Protein AF-A0A6V8P9B7-F1 (afdb_monomer_lite)

Secondary structure (DSSP, 8-state):
-HHHHHGGG-HHHHHHHHHHHHHHHHHHHHTSS-EEEETTTEEE-GGGHHHHHHHHHHTHHHHHHHHHHHHHHHHHTT--STHHHHHHHHHHHHHHHHHHHTTT-TTT---S-S---SHHHHHHHHHHHHH-

Structure (mmCIF, N/CA/C/O backbone):
data_AF-A0A6V8P9B7-F1
#
_entry.id   AF-A0A6V8P9B7-F1
#
loop_
_atom_site.group_PDB
_atom_site.id
_atom_site.type_symbol
_atom_site.label_atom_id
_atom_site.label_alt_id
_atom_site.label_comp_id
_atom_site.label_asym_id
_atom_site.label_entity_id
_atom_site.label_seq_id
_atom_site.pdbx_PDB_ins_code
_atom_site.Cartn_x
_atom_site.Cartn_y
_atom_site.Cartn_z
_atom_site.occupancy
_atom_site.B_iso_or_equiv
_atom_site.auth_seq_id
_atom_site.auth_comp_id
_atom_site.auth_asym_id
_atom_site.auth_atom_id
_atom_site.pdbx_PDB_model_num
ATOM 1 N N . MET A 1 1 ? -9.714 9.225 6.552 1.00 68.94 1 MET A N 1
ATOM 2 C CA . MET A 1 1 ? -8.863 10.277 5.923 1.00 68.94 1 MET A CA 1
ATOM 3 C C . MET A 1 1 ? -7.900 10.910 6.917 1.00 68.94 1 MET A C 1
ATOM 5 O O . MET A 1 1 ? -6.719 10.939 6.617 1.00 68.94 1 MET A O 1
ATOM 9 N N . LYS A 1 2 ? -8.341 11.379 8.100 1.00 80.88 2 LYS A N 1
ATOM 10 C CA . LYS A 1 2 ? -7.408 11.883 9.135 1.00 80.88 2 LYS A CA 1
ATOM 11 C C . LYS A 1 2 ? -6.327 10.852 9.511 1.00 80.88 2 LYS A C 1
ATOM 13 O O . LYS A 1 2 ? -5.179 11.235 9.708 1.00 80.88 2 LYS A O 1
ATOM 18 N N . GLU A 1 3 ? -6.677 9.563 9.498 1.00 84.31 3 GLU A N 1
ATOM 19 C CA . GLU A 1 3 ? -5.760 8.439 9.755 1.00 84.31 3 GLU A CA 1
ATOM 20 C C . GLU A 1 3 ? -4.538 8.379 8.818 1.00 84.31 3 GLU A C 1
ATOM 22 O O . GLU A 1 3 ? -3.456 8.009 9.265 1.00 84.31 3 GLU A O 1
ATOM 27 N N . LEU A 1 4 ? -4.680 8.812 7.554 1.00 86.69 4 LEU A N 1
ATOM 28 C CA . LEU A 1 4 ? -3.612 8.796 6.546 1.00 86.69 4 LEU A CA 1
ATOM 29 C C . LEU A 1 4 ? -2.459 9.725 6.917 1.00 86.69 4 LEU A C 1
ATOM 31 O O . LEU A 1 4 ? -1.318 9.478 6.539 1.00 86.69 4 LEU A O 1
ATOM 35 N N . PHE A 1 5 ? -2.773 10.793 7.649 1.00 89.75 5 PHE A N 1
ATOM 36 C CA . PHE A 1 5 ? -1.813 11.808 8.062 1.00 89.75 5 PHE A CA 1
ATOM 37 C C . PHE A 1 5 ? -1.416 11.638 9.529 1.00 89.75 5 PHE A C 1
ATOM 39 O O . PHE A 1 5 ? -0.261 11.858 9.883 1.00 89.75 5 PHE A O 1
ATOM 46 N N . SER A 1 6 ? -2.335 11.204 10.399 1.00 88.19 6 SER A N 1
ATOM 47 C CA . SER A 1 6 ? -2.028 11.004 11.817 1.00 88.19 6 SER A CA 1
ATOM 48 C C . SER A 1 6 ? -1.118 9.804 12.070 1.00 88.19 6 SER A C 1
ATOM 50 O O . SER A 1 6 ? -0.381 9.822 13.054 1.00 88.19 6 SER A O 1
ATOM 52 N N . MET A 1 7 ? -1.128 8.784 11.199 1.00 90.94 7 MET A N 1
ATOM 53 C CA . MET A 1 7 ? -0.273 7.601 11.355 1.00 90.94 7 MET A CA 1
ATOM 54 C C . MET A 1 7 ? 1.225 7.935 11.375 1.00 90.94 7 MET A C 1
ATOM 56 O O . MET A 1 7 ? 1.978 7.281 12.087 1.00 90.94 7 MET A O 1
ATOM 60 N N . TRP A 1 8 ? 1.653 8.995 10.680 1.00 93.19 8 TRP A N 1
ATOM 61 C CA . TRP A 1 8 ? 3.053 9.432 10.623 1.00 93.19 8 TRP A CA 1
ATOM 62 C C . TRP A 1 8 ? 3.589 9.948 11.960 1.00 93.19 8 TRP A C 1
ATOM 64 O O . TRP A 1 8 ? 4.790 10.127 12.114 1.00 93.19 8 TRP A O 1
ATOM 74 N N . LYS A 1 9 ? 2.716 10.168 12.949 1.00 93.25 9 LYS A N 1
ATOM 75 C CA . LYS A 1 9 ? 3.115 10.498 14.323 1.00 93.25 9 LYS A CA 1
ATOM 76 C C . LYS A 1 9 ? 3.441 9.256 15.159 1.00 93.25 9 LYS A C 1
ATOM 78 O O . LYS A 1 9 ? 3.916 9.390 16.281 1.00 93.25 9 LYS A O 1
ATOM 83 N N . ASN A 1 10 ? 3.155 8.056 14.651 1.00 93.44 10 ASN A N 1
ATOM 84 C CA . ASN A 1 10 ? 3.354 6.795 15.352 1.00 93.44 10 ASN A CA 1
ATOM 85 C C . ASN A 1 10 ? 4.521 6.017 14.735 1.00 93.44 10 ASN A C 1
ATOM 87 O O . ASN A 1 10 ? 4.423 5.516 13.616 1.00 93.44 10 ASN A O 1
ATOM 91 N N . THR A 1 11 ? 5.597 5.838 15.503 1.00 94.44 11 THR A N 1
ATOM 92 C CA . THR A 1 11 ? 6.810 5.128 15.070 1.00 94.44 11 THR A CA 1
ATOM 93 C C . THR A 1 11 ? 6.525 3.726 14.530 1.00 94.44 11 THR A C 1
ATOM 95 O O . THR A 1 11 ? 7.122 3.328 13.535 1.00 94.44 11 THR A O 1
ATOM 98 N N . ARG A 1 12 ? 5.580 2.979 15.121 1.00 93.69 12 ARG A N 1
ATOM 99 C CA . ARG A 1 12 ? 5.232 1.629 14.639 1.00 93.69 12 ARG A CA 1
ATOM 100 C C . ARG A 1 12 ? 4.629 1.666 13.237 1.00 93.69 12 ARG A C 1
ATOM 102 O O . ARG A 1 12 ? 4.958 0.820 12.416 1.00 93.69 12 ARG A O 1
ATOM 109 N N . MET A 1 13 ? 3.794 2.662 12.948 1.00 93.31 13 MET A N 1
ATOM 110 C CA . MET A 1 13 ? 3.192 2.822 11.621 1.00 93.31 13 MET A CA 1
ATOM 111 C C . MET A 1 13 ? 4.239 3.218 10.582 1.00 93.31 13 MET A C 1
ATOM 113 O O . MET A 1 13 ? 4.216 2.697 9.474 1.00 93.31 13 MET A O 1
ATOM 117 N N . ILE A 1 14 ? 5.197 4.074 10.947 1.00 95.75 14 ILE A N 1
ATOM 118 C CA . ILE A 1 14 ? 6.320 4.434 10.069 1.00 95.75 14 ILE A CA 1
ATOM 119 C C . ILE A 1 14 ? 7.168 3.196 9.740 1.00 95.75 14 ILE A C 1
ATOM 121 O O . ILE A 1 14 ? 7.522 2.977 8.583 1.00 95.75 14 ILE A O 1
ATOM 125 N N . LEU A 1 15 ? 7.448 2.346 10.734 1.00 96.00 15 LEU A N 1
ATOM 126 C CA . LEU A 1 15 ? 8.150 1.080 10.509 1.00 96.00 15 LEU A CA 1
ATOM 127 C C . LEU A 1 15 ? 7.355 0.138 9.595 1.00 96.00 15 LEU A C 1
ATOM 129 O O . LEU A 1 15 ? 7.945 -0.501 8.728 1.00 96.00 15 LEU A O 1
ATOM 133 N N . LEU A 1 16 ? 6.027 0.084 9.739 1.00 95.31 16 LEU A N 1
ATOM 134 C CA . LEU A 1 16 ? 5.167 -0.700 8.849 1.00 95.31 16 LEU A CA 1
ATOM 135 C C . LEU A 1 16 ? 5.193 -0.182 7.407 1.00 95.31 16 LEU A C 1
ATOM 137 O O . LEU A 1 16 ? 5.236 -1.002 6.493 1.00 95.31 16 LEU A O 1
ATOM 141 N N . VAL A 1 17 ? 5.231 1.139 7.190 1.00 97.06 17 VAL A N 1
ATOM 142 C CA . VAL A 1 17 ? 5.427 1.727 5.850 1.00 97.06 17 VAL A CA 1
ATOM 143 C C . VAL A 1 17 ? 6.733 1.219 5.247 1.00 97.06 17 VAL A C 1
ATOM 145 O O . VAL A 1 17 ? 6.728 0.703 4.132 1.00 97.06 17 VAL A O 1
ATOM 148 N N . ALA A 1 18 ? 7.839 1.327 5.990 1.00 96.56 18 ALA A N 1
ATOM 149 C CA . ALA A 1 18 ? 9.154 0.907 5.516 1.00 96.56 18 ALA A CA 1
ATOM 150 C C . ALA A 1 18 ? 9.207 -0.599 5.210 1.00 96.56 18 ALA A C 1
ATOM 152 O O . ALA A 1 18 ? 9.714 -0.995 4.162 1.00 96.56 18 ALA A O 1
ATOM 153 N N . LEU A 1 19 ? 8.637 -1.433 6.085 1.00 96.38 19 LEU A N 1
ATOM 154 C CA . LEU A 1 19 ? 8.577 -2.881 5.894 1.00 96.38 19 LEU A CA 1
ATOM 155 C C . LEU A 1 19 ? 7.745 -3.252 4.661 1.00 96.38 19 LEU A C 1
ATOM 157 O O . LEU A 1 19 ? 8.211 -4.011 3.814 1.00 96.38 19 LEU A O 1
ATOM 161 N N . CYS A 1 20 ? 6.538 -2.691 4.531 1.00 96.06 20 CYS A N 1
ATOM 162 C CA . CYS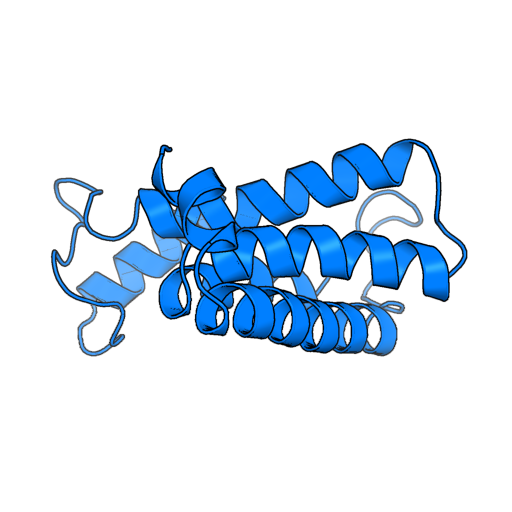 A 1 20 ? 5.672 -2.944 3.381 1.00 96.06 20 CYS A CA 1
ATOM 163 C C . CYS A 1 20 ? 6.329 -2.468 2.082 1.00 96.06 20 CYS A C 1
ATOM 165 O O . CYS A 1 20 ? 6.279 -3.187 1.089 1.00 96.06 20 CYS A O 1
ATOM 167 N N . ALA A 1 21 ? 6.991 -1.307 2.095 1.00 96.25 21 ALA A N 1
ATOM 168 C CA . ALA A 1 21 ? 7.729 -0.791 0.947 1.00 96.25 21 ALA A CA 1
ATOM 169 C C . ALA A 1 21 ? 8.884 -1.709 0.542 1.00 96.25 21 ALA A C 1
ATOM 171 O O . ALA A 1 21 ? 9.017 -2.025 -0.637 1.00 96.25 21 ALA A O 1
ATOM 172 N N . ALA A 1 22 ? 9.685 -2.173 1.505 1.00 94.94 22 ALA A N 1
ATOM 173 C CA . ALA A 1 22 ? 10.815 -3.058 1.247 1.00 94.94 22 ALA A CA 1
ATOM 174 C C . ALA A 1 22 ? 10.363 -4.406 0.672 1.00 94.94 22 ALA A C 1
ATOM 176 O O . ALA A 1 22 ? 10.889 -4.845 -0.349 1.00 94.94 22 ALA A O 1
ATOM 177 N N . VAL A 1 23 ? 9.357 -5.040 1.284 1.00 94.25 23 VAL A N 1
ATOM 178 C CA . VAL A 1 23 ? 8.826 -6.323 0.802 1.00 94.25 23 VAL A CA 1
ATOM 179 C C . VAL A 1 23 ? 8.172 -6.154 -0.568 1.00 94.25 23 VAL A C 1
ATOM 181 O O . VAL A 1 23 ? 8.443 -6.940 -1.473 1.00 94.25 23 VAL A O 1
ATOM 184 N N . TYR A 1 24 ? 7.357 -5.111 -0.752 1.00 93.12 24 TYR A N 1
ATOM 185 C CA . TYR A 1 24 ? 6.701 -4.851 -2.029 1.00 93.12 24 TYR A CA 1
ATOM 186 C C . TYR A 1 24 ? 7.711 -4.587 -3.149 1.00 93.12 24 TYR A C 1
ATOM 188 O O . TYR A 1 24 ? 7.614 -5.203 -4.207 1.00 93.12 24 TYR A O 1
ATOM 196 N N . ALA A 1 25 ? 8.719 -3.745 -2.902 1.00 91.88 25 ALA A N 1
ATOM 197 C CA . ALA A 1 25 ? 9.784 -3.463 -3.859 1.00 91.88 25 ALA A CA 1
ATOM 198 C C . ALA A 1 25 ? 10.604 -4.717 -4.195 1.00 91.88 25 ALA A C 1
ATOM 200 O O . ALA A 1 25 ? 10.889 -4.961 -5.364 1.00 91.88 25 ALA A O 1
ATOM 201 N N . ALA A 1 26 ? 10.951 -5.540 -3.199 1.00 90.56 26 ALA A N 1
ATOM 202 C CA . ALA A 1 26 ? 11.698 -6.777 -3.416 1.00 90.56 26 ALA A CA 1
ATOM 203 C C . ALA A 1 26 ? 10.936 -7.749 -4.328 1.00 90.56 26 ALA A C 1
ATOM 205 O O . ALA A 1 26 ? 11.511 -8.285 -5.273 1.00 90.56 26 ALA A O 1
ATOM 206 N N . VAL A 1 27 ? 9.633 -7.931 -4.089 1.00 89.00 27 VAL A N 1
ATOM 207 C CA . VAL A 1 27 ? 8.773 -8.765 -4.942 1.00 89.00 27 VAL A CA 1
ATOM 208 C C . VAL A 1 27 ? 8.617 -8.131 -6.325 1.00 89.00 27 VAL A C 1
ATOM 210 O O . VAL A 1 27 ? 8.764 -8.821 -7.328 1.00 89.00 27 VAL A O 1
ATOM 213 N N . LEU A 1 28 ? 8.401 -6.817 -6.412 1.00 85.88 28 LEU A N 1
ATOM 214 C CA . LEU A 1 28 ? 8.351 -6.109 -7.692 1.00 85.88 28 LEU A CA 1
ATOM 215 C C . LEU A 1 28 ? 9.610 -6.333 -8.528 1.00 85.88 28 LEU A C 1
ATOM 217 O O . LEU A 1 28 ? 9.491 -6.565 -9.720 1.00 85.88 28 LEU A O 1
ATOM 221 N N . ILE A 1 29 ? 10.795 -6.273 -7.919 1.00 84.50 29 ILE A N 1
ATOM 222 C CA . ILE A 1 29 ? 12.076 -6.448 -8.611 1.00 84.50 29 ILE A CA 1
ATOM 223 C C . ILE A 1 29 ? 12.283 -7.910 -9.005 1.00 84.50 29 ILE A C 1
ATOM 225 O O . ILE A 1 29 ? 12.606 -8.187 -10.158 1.00 84.50 29 ILE A O 1
ATOM 229 N N . ALA A 1 30 ? 12.054 -8.845 -8.079 1.00 84.88 30 ALA A N 1
ATOM 230 C CA . ALA A 1 30 ? 12.215 -10.277 -8.329 1.00 84.88 30 ALA A CA 1
ATOM 231 C C . ALA A 1 30 ? 11.297 -10.777 -9.456 1.00 84.88 30 ALA A C 1
ATOM 233 O O . ALA A 1 30 ? 11.694 -11.624 -10.252 1.00 84.88 30 ALA A O 1
ATOM 234 N N . PHE A 1 31 ? 10.090 -10.217 -9.544 1.00 78.38 31 PHE A N 1
ATOM 235 C CA . PHE A 1 31 ? 9.084 -10.571 -10.542 1.00 78.38 31 PHE A CA 1
ATOM 236 C C . PHE A 1 31 ? 8.902 -9.489 -11.620 1.00 78.38 31 PHE A C 1
ATOM 238 O O . PHE A 1 31 ? 7.898 -9.513 -12.329 1.00 78.38 31 PHE A O 1
ATOM 245 N N . LYS A 1 32 ? 9.861 -8.556 -11.779 1.00 68.00 32 LYS A N 1
ATOM 246 C CA . LYS A 1 32 ? 9.792 -7.481 -12.795 1.00 68.00 32 LYS A CA 1
ATOM 247 C C . LYS A 1 32 ? 9.787 -8.047 -14.218 1.00 68.00 32 LYS A C 1
ATOM 249 O O . LYS A 1 32 ? 9.218 -7.445 -15.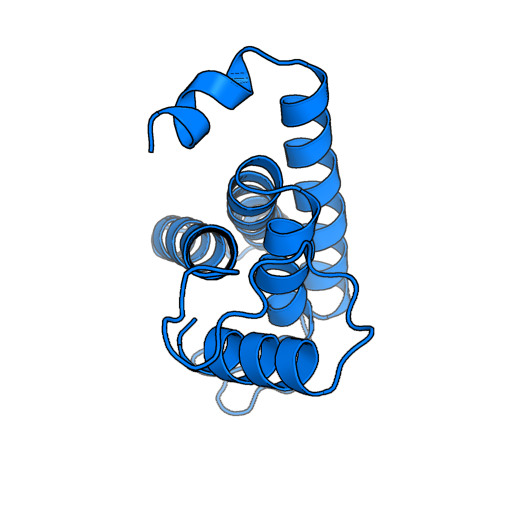115 1.00 68.00 32 LYS A O 1
ATOM 254 N N . ALA A 1 33 ? 10.357 -9.236 -14.410 1.00 58.50 33 ALA A N 1
ATOM 255 C CA . ALA A 1 33 ? 10.254 -10.025 -15.637 1.00 58.50 33 ALA A CA 1
ATOM 256 C C . ALA A 1 33 ? 8.944 -10.844 -15.690 1.00 58.50 33 ALA A C 1
ATOM 258 O O . ALA A 1 33 ? 8.963 -12.038 -15.992 1.00 58.50 33 ALA A O 1
ATOM 259 N N . GLY A 1 34 ? 7.816 -10.230 -15.318 1.00 57.78 34 GLY A N 1
ATOM 260 C CA . GLY A 1 34 ? 6.505 -10.877 -15.336 1.00 57.78 34 GLY A CA 1
ATOM 261 C C . GLY A 1 34 ? 6.093 -11.322 -16.742 1.00 57.78 34 GLY A C 1
ATOM 262 O O . GLY A 1 34 ? 6.735 -10.988 -17.737 1.00 57.78 34 GLY A O 1
ATOM 263 N N . ILE A 1 35 ? 4.995 -12.077 -16.840 1.00 57.06 35 ILE A N 1
ATOM 264 C CA . ILE A 1 35 ? 4.415 -12.462 -18.134 1.00 57.06 35 ILE A CA 1
ATOM 265 C C . ILE A 1 35 ? 3.900 -11.184 -18.803 1.00 57.06 35 ILE A C 1
ATOM 267 O O . ILE A 1 35 ? 2.823 -10.675 -18.481 1.00 57.06 35 ILE A O 1
ATOM 271 N N . VAL A 1 36 ? 4.715 -10.640 -19.700 1.00 60.72 36 VAL A N 1
ATOM 272 C CA . VAL A 1 36 ? 4.383 -9.489 -20.531 1.00 60.72 36 VAL A CA 1
ATOM 273 C C . VAL A 1 36 ? 3.364 -9.952 -21.568 1.00 60.72 36 VAL A C 1
ATOM 275 O O . VAL A 1 36 ? 3.696 -10.716 -22.471 1.00 60.72 36 VAL A O 1
ATOM 278 N N . ILE A 1 37 ? 2.115 -9.509 -21.426 1.00 64.38 37 ILE A N 1
ATOM 279 C CA . ILE A 1 37 ? 1.064 -9.750 -22.421 1.00 64.38 37 ILE A CA 1
ATOM 280 C C . ILE A 1 37 ? 1.271 -8.782 -23.589 1.00 64.38 37 ILE A C 1
ATOM 282 O O . ILE A 1 37 ? 1.250 -9.191 -24.747 1.00 64.38 37 ILE A O 1
ATOM 286 N N . ILE A 1 38 ? 1.517 -7.504 -23.282 1.00 64.88 38 ILE A N 1
ATOM 287 C CA . ILE A 1 38 ? 1.854 -6.466 -24.260 1.00 64.88 38 ILE A CA 1
ATOM 288 C C . ILE A 1 38 ? 3.062 -5.679 -23.734 1.00 64.88 38 ILE A C 1
ATOM 290 O O . ILE A 1 38 ? 2.933 -4.997 -22.710 1.00 64.88 38 ILE A O 1
ATOM 294 N N . PRO A 1 39 ? 4.225 -5.732 -24.415 1.00 62.34 39 PRO A N 1
ATOM 295 C CA . PRO A 1 39 ? 5.420 -4.995 -24.014 1.00 62.34 39 PRO A CA 1
ATOM 296 C C . PRO A 1 39 ? 5.135 -3.507 -23.826 1.00 62.34 39 PRO A C 1
ATOM 298 O O . PRO A 1 39 ? 4.666 -2.834 -24.739 1.00 62.34 39 PRO A O 1
ATOM 301 N N . GLY A 1 40 ? 5.394 -3.004 -22.619 1.00 59.03 40 GLY A N 1
ATOM 302 C CA . GLY A 1 40 ? 5.186 -1.599 -22.268 1.00 59.03 40 GLY A CA 1
ATOM 303 C C . GLY A 1 40 ? 3.737 -1.183 -21.985 1.00 59.03 40 GLY A C 1
ATOM 304 O O . GLY A 1 40 ? 3.526 -0.010 -21.690 1.00 59.03 40 GLY A O 1
ATOM 305 N N . ILE A 1 41 ? 2.753 -2.095 -22.042 1.00 57.91 41 ILE A N 1
ATOM 306 C CA . ILE A 1 41 ? 1.341 -1.776 -21.748 1.00 57.91 41 ILE A CA 1
ATOM 307 C C . ILE A 1 41 ? 0.764 -2.678 -20.653 1.00 57.91 41 ILE A C 1
ATOM 309 O O . ILE A 1 41 ? 0.234 -2.168 -19.668 1.00 57.91 41 ILE A O 1
ATOM 313 N N . THR A 1 42 ? 0.859 -4.004 -20.792 1.00 55.78 42 THR A N 1
ATOM 314 C CA . THR A 1 42 ? 0.255 -4.952 -19.841 1.00 55.78 42 THR A CA 1
ATOM 315 C C . THR A 1 42 ? 1.204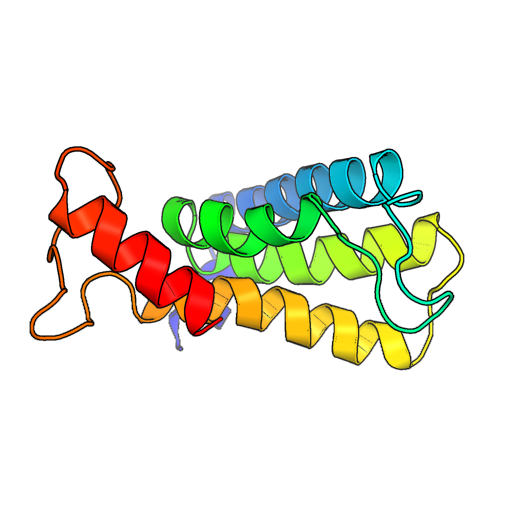 -6.092 -19.500 1.00 55.78 42 THR A C 1
ATOM 317 O O . THR A 1 42 ? 1.534 -6.941 -20.326 1.00 55.78 42 THR A O 1
ATOM 320 N N . GLU A 1 43 ? 1.603 -6.139 -18.235 1.00 68.12 43 GLU A N 1
ATOM 321 C CA . GLU A 1 43 ? 2.324 -7.256 -17.633 1.00 68.12 43 GLU A CA 1
ATOM 322 C C . GLU A 1 43 ? 1.529 -7.785 -16.441 1.00 68.12 43 GLU A C 1
ATOM 324 O O . GLU A 1 43 ? 0.980 -7.014 -15.648 1.00 68.12 43 GLU A O 1
ATOM 329 N N . ILE A 1 44 ? 1.441 -9.111 -16.310 1.00 66.62 44 ILE A N 1
ATOM 330 C CA . ILE A 1 44 ? 0.887 -9.709 -15.095 1.00 66.62 44 ILE A CA 1
ATOM 331 C C . ILE A 1 44 ? 1.934 -9.533 -14.000 1.00 66.62 44 ILE A C 1
ATOM 333 O O . ILE A 1 44 ? 3.012 -10.125 -14.066 1.00 66.62 44 ILE A O 1
ATOM 337 N N . ARG A 1 45 ? 1.602 -8.730 -12.986 1.00 73.44 45 ARG A N 1
ATOM 338 C CA . ARG A 1 45 ? 2.450 -8.488 -11.817 1.00 73.44 45 ARG A CA 1
ATOM 339 C C . ARG A 1 45 ? 1.899 -9.234 -10.608 1.00 73.44 45 ARG A C 1
ATOM 341 O O . ARG A 1 45 ? 0.981 -8.721 -9.967 1.00 73.44 45 ARG A O 1
ATOM 348 N N . PRO A 1 46 ? 2.483 -10.380 -10.218 1.00 74.31 46 PRO A N 1
ATOM 349 C CA . PRO A 1 46 ? 2.117 -11.048 -8.967 1.00 74.31 46 PRO A CA 1
ATOM 350 C C . PRO A 1 46 ? 2.203 -10.111 -7.753 1.00 74.31 46 PRO A C 1
ATOM 352 O O . PRO A 1 46 ? 1.434 -10.238 -6.803 1.00 74.31 46 PRO A O 1
ATOM 355 N N . ALA A 1 47 ? 3.098 -9.118 -7.816 1.00 81.38 47 ALA A N 1
ATOM 356 C CA . ALA A 1 47 ? 3.259 -8.101 -6.788 1.00 81.38 47 ALA A CA 1
ATOM 357 C C . ALA A 1 47 ? 1.967 -7.310 -6.499 1.00 81.38 47 ALA A C 1
ATOM 359 O O . ALA A 1 47 ? 1.746 -6.952 -5.347 1.00 81.38 47 ALA A O 1
ATOM 360 N N . ASN A 1 48 ? 1.080 -7.090 -7.480 1.00 83.69 48 ASN A N 1
ATOM 361 C CA . ASN A 1 48 ? -0.126 -6.259 -7.317 1.00 83.69 48 ASN A CA 1
ATOM 362 C C . ASN A 1 48 ? -1.162 -6.838 -6.335 1.00 83.69 48 ASN A C 1
ATOM 364 O O . ASN A 1 48 ? -2.081 -6.133 -5.928 1.00 83.69 48 ASN A O 1
ATOM 368 N N . ILE A 1 49 ? -1.003 -8.090 -5.902 1.00 85.62 49 ILE A N 1
ATOM 369 C CA . ILE A 1 49 ? -1.811 -8.677 -4.824 1.00 85.62 49 ILE A CA 1
ATOM 370 C C . ILE A 1 49 ? -1.408 -8.092 -3.456 1.00 85.62 49 ILE A C 1
ATOM 372 O O . ILE A 1 49 ? -2.236 -7.964 -2.552 1.00 85.62 49 ILE A O 1
ATOM 376 N N . LEU A 1 50 ? -0.139 -7.705 -3.291 1.00 89.81 50 LEU A N 1
ATOM 377 C CA . LEU A 1 50 ? 0.412 -7.248 -2.014 1.00 89.81 50 LEU A CA 1
ATOM 378 C C . LEU A 1 50 ? -0.194 -5.934 -1.506 1.00 89.81 50 LEU A C 1
ATOM 380 O O . LEU A 1 50 ? -0.498 -5.892 -0.316 1.00 89.81 50 LEU A O 1
ATOM 384 N N . PRO A 1 51 ? -0.431 -4.890 -2.328 1.00 90.56 51 PRO A N 1
ATOM 385 C CA . PRO A 1 51 ? -1.143 -3.693 -1.886 1.00 90.56 51 PRO A CA 1
ATOM 386 C C . PRO A 1 51 ? -2.472 -3.998 -1.200 1.00 90.56 51 PRO A C 1
ATOM 388 O O . PRO A 1 51 ? -2.732 -3.459 -0.125 1.00 90.56 51 PRO A O 1
ATOM 391 N N . ILE A 1 52 ? -3.265 -4.911 -1.764 1.00 88.56 52 ILE A N 1
ATOM 392 C CA . ILE A 1 52 ? -4.563 -5.315 -1.215 1.00 88.56 52 ILE A CA 1
ATOM 393 C C . ILE A 1 52 ? -4.367 -6.029 0.127 1.00 88.56 52 ILE A C 1
ATOM 395 O O . ILE A 1 52 ? -4.903 -5.602 1.149 1.00 88.56 52 ILE A O 1
ATOM 399 N N . VAL A 1 53 ? -3.554 -7.090 0.150 1.00 87.75 53 VAL A N 1
ATOM 400 C CA . VAL A 1 53 ? -3.358 -7.921 1.350 1.00 87.75 53 VAL A CA 1
ATOM 401 C C . VAL A 1 53 ? -2.711 -7.126 2.484 1.00 87.75 53 VAL A C 1
ATOM 403 O O . VAL A 1 53 ? -3.200 -7.147 3.612 1.00 87.75 53 VAL A O 1
ATOM 406 N N . PHE A 1 54 ? -1.636 -6.389 2.206 1.00 91.38 54 PHE A N 1
ATOM 407 C CA . PHE A 1 54 ? -0.943 -5.605 3.225 1.00 91.38 54 PHE A CA 1
ATOM 408 C C . PHE A 1 54 ? -1.838 -4.513 3.796 1.00 91.38 54 PHE A C 1
ATOM 410 O O . PHE A 1 54 ? -1.793 -4.272 4.999 1.00 91.38 54 PHE A O 1
ATOM 417 N N . SER A 1 55 ? -2.670 -3.873 2.976 1.00 90.50 55 SER A N 1
ATOM 418 C CA . SER A 1 55 ? -3.529 -2.782 3.446 1.00 90.50 55 SER A CA 1
ATOM 419 C C . SER A 1 55 ? -4.719 -3.280 4.256 1.00 90.50 55 SER A C 1
ATOM 421 O O . SER A 1 55 ? -5.136 -2.602 5.189 1.00 90.50 55 SER A O 1
ATOM 423 N N . LEU A 1 56 ? -5.213 -4.492 4.001 1.00 86.94 56 LEU A N 1
ATOM 424 C CA . LEU A 1 56 ? -6.180 -5.136 4.893 1.00 86.94 56 LEU A CA 1
ATOM 425 C C . LEU A 1 56 ? -5.571 -5.488 6.262 1.00 86.94 56 LEU A C 1
ATOM 427 O O . LEU A 1 56 ? -6.267 -5.414 7.270 1.00 86.94 56 LEU A O 1
ATOM 431 N N . LEU A 1 57 ? -4.279 -5.834 6.314 1.00 86.88 57 LEU A N 1
ATOM 432 C CA . LEU A 1 57 ? -3.593 -6.224 7.554 1.00 86.88 57 LEU A CA 1
ATOM 433 C C . LEU A 1 57 ? -3.046 -5.037 8.362 1.00 86.88 57 LEU A C 1
ATOM 435 O O . LEU A 1 57 ? -3.137 -5.020 9.587 1.00 86.88 57 LEU A O 1
ATOM 439 N N . PHE A 1 58 ? -2.451 -4.053 7.690 1.00 89.62 58 PHE A N 1
ATOM 440 C CA . PHE A 1 58 ? -1.695 -2.955 8.310 1.00 89.62 58 PHE A CA 1
ATOM 441 C C . PHE A 1 58 ? -2.295 -1.573 8.019 1.00 89.62 58 PHE A C 1
ATOM 443 O O . PHE A 1 58 ? -1.752 -0.540 8.427 1.00 89.62 58 PHE A O 1
ATOM 450 N N . GLY A 1 59 ? -3.426 -1.540 7.315 1.00 89.88 59 GLY A N 1
ATOM 451 C CA . GLY A 1 59 ? -4.198 -0.338 7.052 1.00 89.88 59 GLY A CA 1
ATOM 452 C C . GLY A 1 59 ? -3.440 0.713 6.238 1.00 89.88 59 GLY A C 1
ATOM 453 O O . GLY A 1 59 ? -2.748 0.382 5.270 1.00 89.88 59 GLY A O 1
ATOM 454 N N . PRO A 1 60 ? -3.540 2.002 6.612 1.00 92.75 60 PRO A N 1
ATOM 455 C CA . PRO A 1 60 ? -2.996 3.098 5.816 1.00 92.75 60 PRO A CA 1
ATOM 456 C C . PRO A 1 60 ? -1.466 3.064 5.710 1.00 92.75 60 PRO A C 1
ATOM 458 O O . PRO A 1 60 ? -0.918 3.578 4.736 1.00 92.75 60 PRO A O 1
ATOM 461 N N . ALA A 1 61 ? -0.771 2.440 6.671 1.00 94.06 61 ALA A N 1
ATOM 462 C CA . ALA A 1 61 ? 0.682 2.291 6.611 1.00 94.06 61 ALA A CA 1
ATOM 463 C C . ALA A 1 61 ? 1.109 1.421 5.427 1.00 94.06 61 ALA A C 1
ATOM 465 O O . ALA A 1 61 ? 2.063 1.756 4.731 1.00 94.06 61 ALA A O 1
ATOM 466 N N . ALA A 1 62 ? 0.378 0.341 5.158 1.00 93.88 62 ALA A N 1
ATOM 467 C CA . ALA A 1 62 ? 0.657 -0.508 4.012 1.00 93.88 62 ALA A CA 1
ATOM 468 C C . ALA A 1 62 ? 0.331 0.174 2.682 1.00 93.88 62 ALA A C 1
ATOM 470 O O . ALA A 1 62 ? 1.133 0.050 1.765 1.00 93.88 62 ALA A O 1
ATOM 471 N N . ALA A 1 63 ? -0.754 0.950 2.593 1.00 94.75 63 ALA A N 1
ATOM 472 C CA . ALA A 1 63 ? -1.077 1.715 1.384 1.00 94.75 63 ALA A CA 1
ATOM 473 C C . ALA A 1 63 ? 0.025 2.735 1.031 1.00 94.75 63 ALA A C 1
ATOM 475 O O . ALA A 1 63 ? 0.456 2.839 -0.117 1.00 94.75 63 ALA A O 1
ATOM 476 N N . TRP A 1 64 ? 0.547 3.458 2.029 1.00 96.75 64 TRP A N 1
ATOM 477 C CA . TRP A 1 64 ? 1.734 4.301 1.843 1.00 96.75 64 TRP A CA 1
ATOM 478 C C . TRP A 1 64 ? 2.967 3.472 1.481 1.00 96.75 64 TRP A C 1
ATOM 480 O O . TRP A 1 64 ? 3.707 3.839 0.571 1.00 96.75 64 TRP A O 1
ATOM 490 N N . GLY A 1 65 ? 3.173 2.347 2.167 1.00 95.94 65 GLY A N 1
ATOM 491 C CA . GLY A 1 65 ? 4.289 1.442 1.927 1.00 95.94 65 GLY A CA 1
ATOM 492 C C . GLY A 1 65 ? 4.323 0.913 0.497 1.00 95.94 65 GLY A C 1
ATOM 493 O O . GLY A 1 65 ? 5.369 0.957 -0.134 1.00 95.94 65 GLY A O 1
ATOM 494 N N . THR A 1 66 ? 3.198 0.480 -0.066 1.00 94.56 66 THR A N 1
ATOM 495 C CA . THR A 1 66 ? 3.138 -0.037 -1.440 1.00 94.56 66 THR A CA 1
ATOM 496 C C . THR A 1 66 ? 3.316 1.059 -2.483 1.00 94.56 66 THR A C 1
ATOM 498 O O . THR A 1 66 ? 4.022 0.849 -3.468 1.00 94.56 66 THR A O 1
ATOM 501 N N . GLY A 1 67 ? 2.779 2.259 -2.243 1.00 95.00 67 GLY A N 1
ATOM 502 C CA . GLY A 1 67 ? 3.092 3.436 -3.056 1.00 95.00 67 GLY A CA 1
ATOM 503 C C . GLY A 1 67 ? 4.599 3.716 -3.090 1.00 95.00 67 GLY A C 1
ATOM 504 O O . GLY A 1 67 ? 5.201 3.779 -4.164 1.00 95.00 67 GLY A O 1
ATOM 505 N N . VAL A 1 68 ? 5.235 3.821 -1.917 1.00 95.94 68 VAL A N 1
ATOM 506 C CA . VAL A 1 68 ? 6.686 4.062 -1.792 1.00 95.94 68 VAL A CA 1
ATOM 507 C C . VAL A 1 68 ? 7.498 2.908 -2.389 1.00 95.94 68 VAL A C 1
ATOM 509 O O . VAL A 1 68 ? 8.472 3.145 -3.099 1.00 95.94 68 VAL A O 1
ATOM 512 N N . GLY A 1 69 ? 7.088 1.662 -2.163 1.00 93.88 69 GLY A N 1
ATOM 513 C CA . GLY A 1 69 ? 7.738 0.478 -2.718 1.00 93.88 69 GLY A CA 1
ATOM 514 C C . GLY A 1 69 ? 7.706 0.449 -4.248 1.00 93.88 69 GLY A C 1
ATOM 515 O O . GLY A 1 69 ? 8.697 0.053 -4.857 1.00 93.88 69 GLY A O 1
ATOM 516 N N . ASN A 1 70 ? 6.637 0.951 -4.884 1.00 93.56 70 ASN A N 1
ATOM 517 C CA . ASN A 1 70 ? 6.612 1.120 -6.340 1.00 93.56 70 ASN A CA 1
ATOM 518 C C . ASN A 1 70 ? 7.688 2.107 -6.811 1.00 93.56 70 ASN A C 1
ATOM 520 O O . ASN A 1 70 ? 8.409 1.810 -7.757 1.00 93.56 70 ASN A O 1
ATOM 524 N N . LEU A 1 71 ? 7.835 3.253 -6.134 1.00 93.62 71 LEU A N 1
ATOM 525 C CA . LEU A 1 71 ? 8.884 4.229 -6.465 1.00 93.62 71 LEU A CA 1
ATOM 526 C C . LEU A 1 71 ? 10.287 3.633 -6.309 1.00 93.62 71 LEU A C 1
ATOM 528 O O . LEU A 1 71 ? 11.150 3.875 -7.148 1.00 93.62 71 LEU A O 1
ATOM 532 N N . ILE A 1 72 ? 10.508 2.832 -5.262 1.00 93.06 72 ILE A N 1
ATOM 533 C CA . ILE A 1 72 ? 11.773 2.114 -5.058 1.00 93.06 72 ILE A CA 1
ATOM 534 C C . ILE A 1 72 ? 12.014 1.119 -6.204 1.00 93.06 72 ILE A C 1
ATOM 536 O O . ILE A 1 72 ? 13.116 1.076 -6.746 1.00 93.06 72 ILE A O 1
ATOM 540 N N . GLY A 1 73 ? 11.000 0.349 -6.608 1.00 89.12 73 GLY A N 1
ATOM 541 C CA . GLY A 1 73 ? 11.098 -0.582 -7.737 1.00 89.12 73 GLY A CA 1
ATOM 542 C C . GLY A 1 73 ? 11.357 0.111 -9.082 1.00 89.12 73 GLY A C 1
ATOM 543 O O . GLY A 1 73 ? 12.128 -0.395 -9.904 1.00 89.12 73 GLY A O 1
ATOM 544 N N . ASP A 1 74 ? 10.765 1.286 -9.296 1.00 87.94 74 ASP A N 1
ATOM 545 C CA . ASP A 1 74 ? 11.006 2.115 -10.480 1.00 87.94 74 ASP A CA 1
ATOM 546 C C . ASP A 1 74 ? 12.426 2.684 -10.491 1.00 87.94 74 ASP A C 1
ATOM 548 O O . ASP A 1 74 ? 13.103 2.623 -11.517 1.00 87.94 74 ASP A O 1
ATOM 552 N N . PHE A 1 75 ? 12.903 3.179 -9.346 1.00 90.00 75 PHE A N 1
ATOM 553 C CA . PHE A 1 75 ? 14.269 3.670 -9.188 1.00 90.00 75 PHE A CA 1
ATOM 554 C C . PHE A 1 75 ? 15.301 2.566 -9.437 1.00 90.00 75 PHE A C 1
ATOM 556 O O . PHE A 1 75 ? 16.173 2.716 -10.290 1.00 90.00 75 PHE A O 1
ATOM 563 N N . LEU A 1 76 ? 15.176 1.432 -8.742 1.00 88.00 76 LEU A N 1
ATOM 564 C CA . LEU A 1 76 ? 16.135 0.329 -8.840 1.00 88.00 76 LEU A CA 1
ATOM 565 C C . LEU A 1 76 ? 16.090 -0.382 -10.191 1.00 88.00 76 LEU A C 1
ATOM 567 O O . LEU A 1 76 ? 17.105 -0.891 -10.655 1.00 88.00 76 LEU A O 1
ATOM 571 N N . GLY A 1 77 ? 14.929 -0.412 -10.837 1.00 81.50 77 GLY A N 1
ATOM 572 C CA . GLY A 1 77 ? 14.792 -1.010 -12.154 1.00 81.50 77 GLY A CA 1
ATOM 573 C C . GLY A 1 77 ? 14.896 -0.016 -13.312 1.00 81.50 77 GLY A C 1
ATOM 574 O O . GLY A 1 77 ? 14.433 -0.367 -14.394 1.00 81.50 77 GLY A O 1
ATOM 575 N N . GLY A 1 78 ? 15.429 1.193 -13.091 1.00 83.12 78 GLY A N 1
ATOM 576 C CA . GLY A 1 78 ? 15.774 2.160 -14.142 1.00 83.12 78 GLY A CA 1
ATOM 577 C C . GLY A 1 78 ? 14.596 2.792 -14.894 1.00 83.12 78 GLY A C 1
ATOM 578 O O . GLY A 1 78 ? 14.797 3.351 -15.967 1.00 83.12 78 GLY A O 1
ATOM 579 N N . THR A 1 79 ? 13.376 2.705 -14.360 1.00 84.00 79 THR A N 1
ATOM 580 C CA . THR A 1 79 ? 12.134 3.197 -14.989 1.00 84.00 79 THR A CA 1
ATOM 581 C C . THR A 1 79 ? 11.561 4.435 -14.296 1.00 84.00 79 THR A C 1
ATOM 583 O O . THR A 1 79 ? 10.415 4.803 -14.547 1.00 84.00 79 THR A O 1
ATOM 586 N N . LEU A 1 80 ? 12.339 5.084 -13.421 1.00 88.31 80 LEU A N 1
ATOM 587 C CA . LEU A 1 80 ? 11.904 6.281 -12.707 1.00 88.31 80 LEU A CA 1
ATOM 588 C C . LEU A 1 80 ? 11.650 7.438 -13.682 1.00 88.31 80 LEU A C 1
ATOM 590 O O . LEU A 1 80 ? 12.549 7.887 -14.391 1.00 88.31 80 LEU A O 1
ATOM 594 N N . GLY A 1 81 ? 10.428 7.960 -13.671 1.00 88.50 81 GLY A N 1
ATOM 595 C CA . GLY A 1 81 ? 10.044 9.105 -14.489 1.00 88.50 81 GLY A CA 1
ATOM 596 C C . GLY A 1 81 ? 8.727 9.729 -14.031 1.00 88.50 81 GLY A C 1
ATOM 597 O O . GLY A 1 81 ? 8.199 9.359 -12.983 1.00 88.50 81 GLY A O 1
ATOM 598 N N . PRO A 1 82 ? 8.141 10.649 -14.817 1.00 86.75 82 PRO A N 1
ATOM 599 C CA . PRO A 1 82 ? 6.849 11.258 -14.489 1.00 86.75 82 PRO A CA 1
ATOM 600 C C . PRO A 1 82 ? 5.730 10.222 -14.279 1.00 86.75 82 PRO A C 1
ATOM 602 O O . PRO A 1 82 ? 4.860 10.405 -13.429 1.00 86.75 82 PRO A O 1
ATOM 605 N N . GLY A 1 83 ? 5.797 9.092 -14.996 1.00 84.31 83 GLY A N 1
ATOM 606 C CA . GLY A 1 83 ? 4.891 7.952 -14.829 1.00 84.31 83 GLY A CA 1
ATOM 607 C C . GLY A 1 83 ? 4.931 7.324 -13.431 1.00 84.31 83 GLY A C 1
ATOM 608 O O . GLY A 1 83 ? 3.910 6.834 -12.953 1.00 84.31 83 GLY A O 1
ATOM 609 N N . SER A 1 84 ? 6.059 7.409 -12.723 1.00 88.19 84 SER A N 1
ATOM 610 C CA . SER A 1 84 ? 6.212 6.862 -11.371 1.00 88.19 84 SER A CA 1
ATOM 611 C C . SER A 1 84 ? 5.340 7.577 -10.339 1.00 88.19 84 SER A C 1
ATOM 613 O O . SER A 1 84 ? 4.958 6.964 -9.347 1.00 88.19 84 SER A O 1
ATOM 615 N N . ALA A 1 85 ? 4.946 8.834 -10.578 1.00 90.06 85 ALA A N 1
ATOM 616 C CA . ALA A 1 85 ? 3.961 9.518 -9.737 1.00 90.06 85 ALA A CA 1
ATOM 617 C C . ALA A 1 85 ? 2.569 8.867 -9.851 1.00 90.06 85 ALA A C 1
ATOM 619 O O . ALA A 1 85 ? 1.888 8.667 -8.844 1.00 90.06 85 ALA A O 1
ATOM 620 N N . PHE A 1 86 ? 2.174 8.470 -11.065 1.00 89.81 86 PHE A N 1
ATOM 621 C CA . PHE A 1 86 ? 0.945 7.708 -11.291 1.00 89.81 86 PHE A CA 1
ATOM 622 C C . PHE A 1 86 ? 1.065 6.281 -10.757 1.00 89.81 86 PHE A C 1
ATOM 624 O O . PHE A 1 86 ? 0.119 5.785 -10.154 1.00 89.81 86 PHE A O 1
ATOM 631 N N . GLY A 1 87 ? 2.234 5.649 -10.894 1.00 89.00 87 GLY A N 1
ATOM 632 C CA . GLY A 1 87 ? 2.521 4.350 -10.282 1.00 89.00 87 GLY A CA 1
ATOM 633 C C . GLY A 1 87 ? 2.408 4.393 -8.756 1.00 89.00 87 GLY A C 1
ATOM 634 O O . GLY A 1 87 ? 1.760 3.536 -8.159 1.00 89.00 87 GLY A O 1
ATOM 635 N N . PHE A 1 88 ? 2.958 5.427 -8.118 1.00 94.25 88 PHE A N 1
ATOM 636 C CA . PHE A 1 88 ? 2.808 5.674 -6.686 1.00 94.25 88 PHE A CA 1
ATOM 637 C C . PHE A 1 88 ? 1.333 5.812 -6.293 1.00 94.25 88 PHE A C 1
ATOM 639 O O . PHE A 1 88 ? 0.861 5.087 -5.418 1.00 94.25 88 PHE A O 1
ATOM 646 N N . ALA A 1 89 ? 0.601 6.715 -6.954 1.00 93.44 89 ALA A N 1
ATOM 647 C CA . ALA A 1 89 ? -0.801 6.976 -6.644 1.00 93.44 89 ALA A CA 1
ATOM 648 C C . ALA A 1 89 ? -1.669 5.730 -6.868 1.00 93.44 89 ALA A C 1
ATOM 650 O O . ALA A 1 89 ? -2.468 5.378 -6.005 1.00 93.44 89 ALA A O 1
ATOM 651 N N . GLY A 1 90 ? -1.466 5.026 -7.982 1.00 90.81 90 GLY A N 1
ATOM 652 C CA . GLY A 1 90 ? -2.164 3.786 -8.305 1.00 90.81 90 GLY A CA 1
ATOM 653 C C . GLY A 1 90 ? -1.954 2.720 -7.234 1.00 90.81 90 GLY A C 1
ATOM 654 O O . GLY A 1 90 ? -2.925 2.205 -6.697 1.00 90.81 90 GLY A O 1
ATOM 655 N N . ASN A 1 91 ? -0.707 2.453 -6.838 1.00 92.69 91 ASN A N 1
ATOM 656 C CA . ASN A 1 91 ? -0.407 1.464 -5.795 1.00 92.69 91 ASN A CA 1
ATOM 657 C C . ASN A 1 91 ? -0.910 1.868 -4.407 1.00 92.69 91 ASN A C 1
ATOM 659 O O . ASN A 1 91 ? -1.303 1.008 -3.615 1.00 92.69 91 ASN A O 1
ATOM 663 N N . PHE A 1 92 ? -0.905 3.168 -4.112 1.00 94.75 92 PHE A N 1
ATOM 664 C CA . PHE A 1 92 ? -1.480 3.697 -2.885 1.00 94.75 92 PHE A CA 1
ATOM 665 C C . PHE A 1 92 ? -2.994 3.467 -2.843 1.00 94.75 92 PHE A C 1
ATOM 667 O O . PHE A 1 92 ? -3.505 2.948 -1.851 1.00 94.75 92 PHE A O 1
ATOM 674 N N . PHE A 1 93 ? -3.721 3.810 -3.911 1.00 92.25 93 PHE A N 1
ATOM 675 C CA . PHE A 1 93 ? -5.172 3.625 -3.965 1.00 92.25 93 PHE A CA 1
ATOM 676 C C . PHE A 1 93 ? -5.566 2.152 -4.042 1.00 92.25 93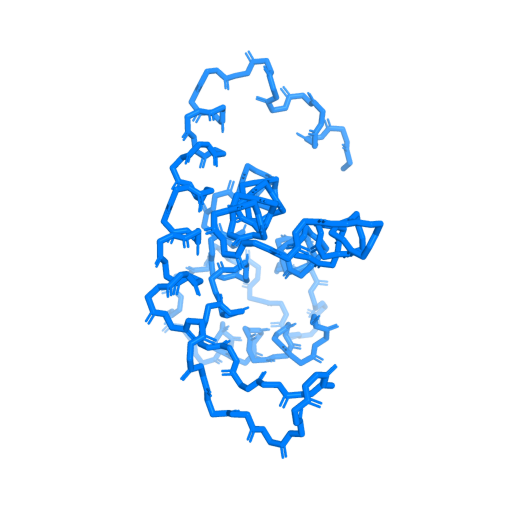 PHE A C 1
ATOM 678 O O . PHE A 1 93 ? -6.490 1.759 -3.335 1.00 92.25 93 PHE A O 1
ATOM 685 N N . LEU A 1 94 ? -4.812 1.333 -4.776 1.00 89.88 94 LEU A N 1
ATOM 686 C CA . LEU A 1 94 ? -4.985 -0.119 -4.837 1.00 89.88 94 LEU A CA 1
ATOM 687 C C . LEU A 1 94 ? -4.902 -0.774 -3.448 1.00 89.88 94 LEU A C 1
ATOM 689 O O . LEU A 1 94 ? -5.535 -1.794 -3.215 1.00 89.88 94 LEU A O 1
ATOM 693 N N . GLY A 1 95 ? -4.154 -0.189 -2.506 1.00 90.69 95 GLY A N 1
ATOM 694 C CA . GLY A 1 95 ? -4.163 -0.608 -1.103 1.00 90.69 95 GLY A CA 1
ATOM 695 C C . GLY A 1 95 ? -5.223 0.094 -0.243 1.00 90.69 95 GLY A C 1
ATOM 696 O O . GLY A 1 95 ? -5.939 -0.539 0.536 1.00 90.69 95 GLY A O 1
ATOM 697 N N . TYR A 1 96 ? -5.354 1.416 -0.375 1.00 90.06 96 TYR A N 1
ATOM 698 C CA . TYR A 1 96 ? -6.226 2.227 0.479 1.00 90.06 96 TYR A CA 1
ATOM 699 C C . TYR A 1 96 ? -7.717 1.928 0.280 1.00 90.06 96 TYR A C 1
ATOM 701 O O . TYR A 1 96 ? -8.480 1.947 1.247 1.00 90.06 96 TYR A O 1
ATOM 709 N N . VAL A 1 97 ? -8.131 1.661 -0.960 1.00 88.88 97 VAL A N 1
ATOM 710 C CA . VAL A 1 97 ? -9.518 1.350 -1.323 1.00 88.88 97 VAL A CA 1
ATOM 711 C C . VAL A 1 97 ? -9.983 0.066 -0.614 1.00 88.88 97 VAL A C 1
ATOM 713 O O . VAL A 1 97 ? -10.926 0.165 0.174 1.00 88.88 97 VAL A O 1
ATOM 716 N N . PRO A 1 98 ? -9.293 -1.088 -0.735 1.00 84.56 98 PRO A N 1
ATOM 717 C CA . PRO A 1 98 ? -9.605 -2.290 0.038 1.00 84.56 98 PRO A CA 1
ATOM 718 C C . PRO A 1 98 ? -9.699 -2.070 1.539 1.00 84.56 98 PRO A C 1
ATOM 720 O O . PRO A 1 98 ? -10.681 -2.471 2.157 1.00 84.56 98 PRO A O 1
ATOM 723 N N . TYR A 1 99 ? -8.704 -1.394 2.118 1.00 85.50 99 TYR A N 1
ATOM 724 C CA . TYR A 1 99 ? -8.674 -1.096 3.549 1.00 85.50 99 TYR A CA 1
ATOM 725 C C . TYR A 1 99 ? -9.931 -0.353 4.006 1.00 85.50 99 TYR A C 1
ATOM 727 O O . TYR A 1 99 ? -10.468 -0.625 5.077 1.00 85.50 99 TYR A O 1
ATOM 735 N N . LYS A 1 100 ? -10.396 0.601 3.198 1.00 83.94 100 LYS A N 1
ATOM 736 C CA . LYS A 1 100 ? -11.501 1.470 3.579 1.00 83.94 100 LYS A CA 1
ATOM 737 C C . LYS A 1 100 ? -12.865 0.827 3.386 1.00 83.94 100 LYS A C 1
ATOM 739 O O . LYS A 1 100 ? -13.766 1.116 4.163 1.00 83.94 100 LYS A O 1
ATOM 744 N N . ILE A 1 101 ? -13.023 0.011 2.347 1.00 82.69 101 ILE A N 1
ATOM 745 C CA . ILE A 1 101 ? -14.314 -0.599 2.016 1.00 82.69 101 ILE A CA 1
ATOM 746 C C . ILE A 1 101 ? -14.510 -1.928 2.769 1.00 82.69 101 ILE A C 1
ATOM 748 O O . ILE A 1 101 ? -15.649 -2.360 2.945 1.00 82.69 101 ILE A O 1
ATOM 752 N N . TRP A 1 102 ? -13.436 -2.558 3.264 1.00 79.62 102 TRP A N 1
ATOM 753 C CA . TRP A 1 102 ? -13.535 -3.768 4.083 1.00 79.62 102 TRP A CA 1
ATOM 754 C C . TRP A 1 102 ? -14.469 -3.570 5.281 1.00 79.62 102 TRP A C 1
ATOM 756 O O . TRP A 1 102 ? -14.334 -2.616 6.048 1.00 79.62 102 TRP A O 1
ATOM 766 N N . GLY A 1 103 ? -15.438 -4.469 5.447 1.00 68.12 103 GLY A N 1
ATOM 767 C CA . GLY A 1 103 ? -16.448 -4.390 6.497 1.00 68.12 103 GLY A CA 1
ATOM 768 C C . GLY A 1 103 ? -17.520 -3.320 6.258 1.00 68.12 103 GLY A C 1
ATOM 769 O O . GLY A 1 103 ? -18.417 -3.163 7.088 1.00 68.12 103 GLY A O 1
ATOM 770 N N . GLN A 1 104 ? -17.489 -2.600 5.132 1.00 71.31 104 GLN A N 1
ATOM 771 C CA . GLN A 1 104 ? -18.454 -1.546 4.787 1.00 71.31 104 GLN A CA 1
ATOM 772 C C . GLN A 1 104 ? -19.335 -1.892 3.573 1.00 71.31 104 GLN A C 1
ATOM 774 O O . GLN A 1 104 ? -20.229 -1.125 3.217 1.00 71.31 104 GLN A O 1
ATOM 779 N N . LEU A 1 105 ? -19.146 -3.067 2.965 1.00 65.44 105 LEU A N 1
ATOM 780 C CA . LEU A 1 105 ? -19.905 -3.566 1.812 1.00 65.44 105 LEU A CA 1
ATOM 781 C C . LEU A 1 105 ? -21.312 -4.069 2.187 1.00 65.44 105 LEU A C 1
ATOM 783 O O . LEU A 1 105 ? -21.628 -5.224 1.956 1.00 65.44 105 LEU A O 1
ATOM 787 N N . PHE A 1 106 ? -22.161 -3.223 2.779 1.00 67.06 106 PHE A N 1
ATOM 788 C CA . PHE A 1 106 ? -23.584 -3.462 3.102 1.00 67.06 106 PHE A CA 1
ATOM 789 C C . PHE A 1 106 ? -24.007 -4.953 3.229 1.00 67.06 106 PHE A C 1
ATOM 791 O O . PHE A 1 106 ? -23.778 -5.557 4.273 1.00 67.06 106 PHE A O 1
ATOM 798 N N . VAL A 1 107 ? -24.572 -5.582 2.182 1.00 61.69 107 VAL A N 1
ATOM 799 C CA . VAL A 1 107 ? -25.047 -6.992 2.213 1.00 61.69 107 VAL A CA 1
ATOM 800 C C . VAL A 1 107 ? -23.910 -8.024 2.285 1.00 61.69 107 VAL A C 1
ATOM 802 O O . VAL A 1 107 ? -24.083 -9.107 2.840 1.00 61.69 107 VAL A O 1
ATOM 805 N N . LEU A 1 108 ? -22.737 -7.709 1.747 1.00 58.75 108 LEU A N 1
ATOM 806 C CA . LEU A 1 108 ? -21.556 -8.577 1.707 1.00 58.75 108 LEU A CA 1
ATOM 807 C C . LEU A 1 108 ? -20.611 -8.377 2.897 1.00 58.75 108 LEU A C 1
ATOM 809 O O . LEU A 1 108 ? -19.764 -9.236 3.117 1.00 58.75 108 LEU A O 1
ATOM 813 N N . SER A 1 109 ? -20.791 -7.310 3.679 1.00 62.56 109 SER A N 1
ATOM 814 C CA . SER A 1 109 ? -19.934 -7.000 4.819 1.00 62.56 109 SER A CA 1
ATOM 815 C C . SER A 1 109 ? -19.933 -8.147 5.826 1.00 62.56 109 SER A C 1
ATOM 817 O O . SER A 1 109 ? -20.973 -8.537 6.370 1.00 62.56 109 SER A O 1
ATOM 819 N N . SER A 1 110 ? -18.745 -8.686 6.080 1.00 60.00 110 SER A N 1
ATOM 820 C CA . SER A 1 110 ? -18.506 -9.601 7.190 1.00 60.00 110 SER A CA 1
ATOM 821 C C . SER A 1 110 ? -18.561 -8.888 8.540 1.00 60.00 110 SER A C 1
ATOM 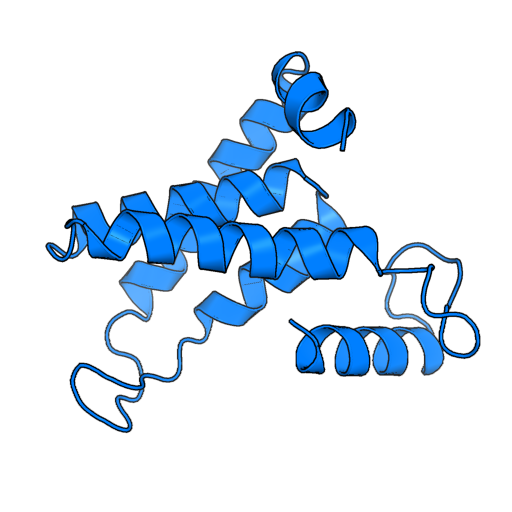823 O O . SER A 1 110 ? -18.804 -9.549 9.544 1.00 60.00 110 SER A 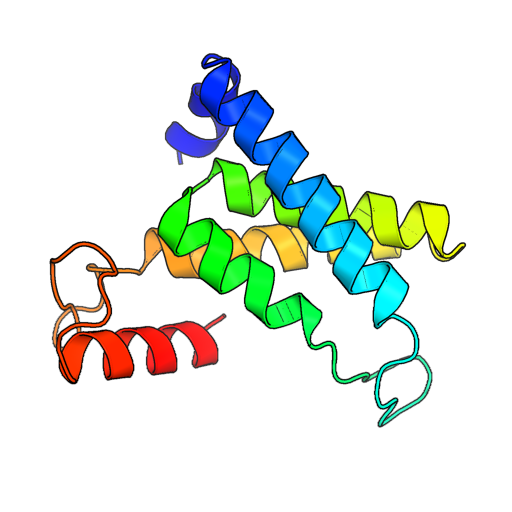O 1
ATOM 825 N N . GLY A 1 111 ? -18.363 -7.563 8.576 1.00 60.38 111 GLY A N 1
ATOM 826 C CA . GLY A 1 111 ? -18.336 -6.756 9.802 1.00 60.38 111 GLY A CA 1
ATOM 827 C C . GLY A 1 111 ? -17.219 -7.136 10.783 1.00 60.38 111 GLY A C 1
ATOM 828 O O . GLY A 1 111 ? -17.141 -6.579 11.875 1.00 60.38 111 GLY A O 1
ATOM 829 N N . GLU A 1 112 ? -16.361 -8.078 10.399 1.00 62.19 112 GLU A N 1
ATOM 830 C CA . GLU A 1 112 ? -15.305 -8.660 11.212 1.00 62.19 112 GLU A CA 1
ATOM 831 C C . GLU A 1 112 ? -13.938 -8.360 10.594 1.00 62.19 112 GLU A C 1
ATOM 833 O O . GLU A 1 112 ? -13.796 -8.107 9.394 1.00 62.19 112 GLU A O 1
ATOM 838 N N . GLU A 1 113 ? -12.900 -8.421 11.424 1.00 67.56 113 GLU A N 1
ATOM 839 C CA . GLU A 1 113 ? -11.517 -8.343 10.958 1.00 67.56 113 GLU A CA 1
ATOM 840 C C . GLU A 1 113 ? -11.242 -9.407 9.875 1.00 67.56 113 GLU A C 1
ATOM 842 O O . GLU A 1 113 ? -11.787 -10.515 9.965 1.00 67.56 113 GLU A O 1
ATOM 847 N N . PRO A 1 114 ? -10.380 -9.119 8.879 1.00 68.94 114 PRO A N 1
ATOM 848 C CA . PRO A 1 114 ? -10.058 -10.025 7.775 1.00 68.94 114 PRO A CA 1
ATOM 849 C C . PRO A 1 114 ? -9.294 -11.270 8.261 1.00 68.94 114 PRO A C 1
ATOM 851 O O . PRO A 1 114 ? -8.080 -11.381 8.121 1.00 68.94 114 PRO A O 1
ATOM 854 N N . ARG A 1 115 ? -10.015 -12.231 8.849 1.00 72.88 115 ARG A N 1
ATOM 855 C CA . ARG A 1 115 ? -9.481 -13.513 9.350 1.00 72.88 115 ARG A CA 1
ATOM 856 C C . ARG A 1 115 ? -9.650 -14.659 8.352 1.00 72.88 115 ARG A C 1
ATOM 858 O O . ARG A 1 115 ? -9.135 -15.746 8.594 1.00 72.88 115 ARG A O 1
ATOM 865 N N . MET A 1 116 ? -10.392 -14.428 7.266 1.00 73.38 116 MET A N 1
ATOM 866 C CA . MET A 1 116 ? -10.686 -15.390 6.196 1.00 73.38 116 MET A CA 1
ATOM 867 C C . MET A 1 116 ? -11.255 -16.733 6.697 1.00 73.38 116 MET A C 1
ATOM 869 O O . MET A 1 116 ? -10.991 -17.790 6.122 1.00 73.38 116 MET A O 1
ATOM 873 N N . ARG A 1 117 ? -12.043 -16.712 7.784 1.00 75.12 117 ARG A N 1
ATOM 874 C CA . ARG A 1 117 ? -12.600 -17.927 8.415 1.00 75.12 117 ARG A CA 1
ATOM 875 C C . ARG A 1 117 ? -13.948 -18.343 7.839 1.00 75.12 117 ARG A C 1
ATOM 877 O O . ARG A 1 117 ? -14.347 -19.491 8.009 1.00 75.12 117 ARG A O 1
ATOM 884 N N . THR A 1 118 ? -14.659 -17.427 7.186 1.00 77.38 118 THR A N 1
ATOM 885 C CA . THR A 1 118 ? -16.002 -17.671 6.647 1.00 77.38 118 THR A CA 1
ATOM 886 C C . THR A 1 118 ? -16.044 -17.448 5.139 1.00 77.38 118 THR A C 1
ATOM 888 O O . THR A 1 118 ? -15.341 -16.592 4.604 1.00 77.38 118 THR A O 1
ATOM 891 N N . ALA A 1 119 ? -16.912 -18.185 4.438 1.00 75.81 119 ALA A N 1
ATOM 892 C CA . ALA A 1 119 ? -17.113 -18.019 2.993 1.00 75.81 119 ALA A CA 1
ATOM 893 C C . ALA A 1 119 ? -17.531 -16.583 2.616 1.00 75.81 119 ALA A C 1
ATOM 895 O O . ALA A 1 119 ? -17.192 -16.095 1.542 1.00 75.81 119 ALA A O 1
ATOM 896 N N . ARG A 1 120 ? -18.208 -15.876 3.530 1.00 74.81 120 ARG A N 1
ATOM 897 C CA . ARG A 1 120 ? -18.588 -14.469 3.365 1.00 74.81 120 ARG A CA 1
ATOM 898 C C . ARG A 1 120 ? -17.374 -13.533 3.331 1.00 74.81 120 ARG A C 1
ATOM 900 O O . ARG A 1 120 ? -17.345 -12.647 2.489 1.00 74.81 120 ARG A O 1
ATOM 907 N N . GLN A 1 121 ? -16.357 -13.768 4.167 1.00 74.75 121 GLN A N 1
ATOM 908 C CA . GLN A 1 121 ? -15.098 -13.007 4.132 1.00 74.75 121 GLN A CA 1
ATOM 909 C C . GLN A 1 121 ? -14.322 -13.242 2.833 1.00 74.75 121 GLN A C 1
ATOM 911 O O . GLN A 1 121 ? -13.776 -12.303 2.263 1.00 74.75 121 GLN A O 1
ATOM 916 N N . TRP A 1 122 ? -14.322 -14.478 2.330 1.00 77.12 122 TRP A N 1
ATOM 917 C CA . TRP A 1 122 ? -13.725 -14.788 1.030 1.00 77.12 122 TRP A CA 1
ATOM 918 C C . TRP A 1 122 ? -14.451 -14.088 -0.124 1.00 77.12 122 TRP A C 1
ATOM 920 O O . TRP A 1 122 ? -13.800 -13.531 -1.002 1.00 77.12 122 TRP A O 1
ATOM 930 N N . LEU A 1 123 ? -15.787 -14.058 -0.106 1.00 77.94 123 LEU A N 1
ATOM 931 C CA . LEU A 1 123 ? -16.577 -13.327 -1.102 1.00 77.94 123 LEU A CA 1
ATOM 932 C C . LEU A 1 123 ? -16.344 -11.813 -1.030 1.00 77.94 123 LEU A C 1
ATOM 934 O O . LEU A 1 123 ? -16.159 -11.183 -2.068 1.00 77.94 123 LEU A O 1
ATOM 938 N N . GLU A 1 124 ? -16.304 -11.234 0.172 1.00 77.88 124 GLU A N 1
ATOM 939 C CA . GLU A 1 124 ? -15.991 -9.815 0.377 1.00 77.88 124 GLU A CA 1
ATOM 940 C C . GLU A 1 124 ? -14.592 -9.468 -0.160 1.00 77.88 124 GLU A C 1
ATOM 942 O O . GLU A 1 124 ? -14.440 -8.486 -0.884 1.00 77.88 124 GLU A O 1
ATOM 947 N N . PHE A 1 125 ? -13.593 -10.321 0.094 1.00 77.38 125 PHE A N 1
ATOM 948 C CA . PHE A 1 125 ? -12.242 -10.164 -0.446 1.00 77.38 125 PHE A CA 1
ATOM 949 C C . PHE A 1 125 ? -12.204 -10.204 -1.977 1.00 77.38 125 PHE A C 1
ATOM 951 O O . PHE A 1 125 ? -11.575 -9.346 -2.592 1.00 77.38 125 PHE A O 1
ATOM 958 N N . ILE A 1 126 ? -12.901 -11.163 -2.598 1.00 78.94 126 ILE A N 1
ATOM 959 C CA . ILE A 1 126 ? -12.974 -11.276 -4.061 1.00 78.94 126 ILE A CA 1
ATOM 960 C C . ILE A 1 126 ? -13.615 -10.021 -4.660 1.00 78.94 126 ILE A C 1
ATOM 962 O O . ILE A 1 126 ? -13.070 -9.445 -5.597 1.00 78.94 126 ILE A O 1
ATOM 966 N N . VAL A 1 127 ? -14.739 -9.561 -4.105 1.00 79.38 127 VAL A N 1
ATOM 967 C CA . VAL A 1 127 ? -15.443 -8.363 -4.591 1.00 79.38 127 VAL A CA 1
ATOM 968 C C . VAL A 1 127 ? -14.568 -7.118 -4.463 1.00 79.38 127 VAL A C 1
ATOM 970 O O . VAL A 1 127 ? -14.474 -6.337 -5.405 1.00 79.38 127 VAL A O 1
ATOM 973 N N . ILE A 1 128 ? -13.879 -6.953 -3.335 1.00 78.75 128 ILE A N 1
ATOM 974 C CA . ILE A 1 128 ? -12.940 -5.846 -3.133 1.00 78.75 128 ILE A CA 1
ATOM 975 C C . ILE A 1 128 ? -11.786 -5.909 -4.137 1.00 78.75 128 ILE A C 1
ATOM 977 O O . ILE A 1 128 ? -11.424 -4.880 -4.704 1.00 78.75 128 ILE A O 1
ATOM 981 N N . GLY A 1 129 ? -11.250 -7.103 -4.398 1.00 74.19 129 GLY A N 1
ATOM 982 C CA . GLY A 1 129 ? -10.210 -7.311 -5.402 1.00 74.19 129 GLY A CA 1
ATOM 983 C C . GLY A 1 129 ? -10.654 -7.003 -6.835 1.00 74.19 129 GLY A C 1
ATOM 984 O O . GLY A 1 129 ? -9.816 -6.640 -7.644 1.00 74.19 129 GLY A O 1
ATOM 985 N N . PHE A 1 130 ? -11.948 -7.106 -7.154 1.00 74.75 130 PHE A N 1
ATOM 986 C CA . PHE A 1 130 ? -12.489 -6.690 -8.456 1.00 74.75 130 PHE A CA 1
ATOM 987 C C . PHE A 1 130 ? -12.727 -5.178 -8.569 1.00 74.75 130 PHE A C 1
ATOM 989 O O . PHE A 1 130 ? -12.733 -4.646 -9.676 1.00 74.75 130 PHE A O 1
ATOM 996 N N . ILE A 1 131 ? -12.983 -4.497 -7.450 1.00 73.88 131 ILE A N 1
ATOM 997 C CA . ILE A 1 131 ? -13.251 -3.048 -7.414 1.00 73.88 131 ILE A CA 1
ATOM 998 C C . ILE A 1 131 ? -11.951 -2.228 -7.439 1.00 73.88 131 ILE A C 1
ATOM 1000 O O . ILE A 1 131 ? -11.975 -1.061 -7.834 1.00 73.88 131 ILE A O 1
ATOM 1004 N N . SER A 1 132 ? -10.848 -2.822 -6.981 1.00 63.22 132 SER A N 1
ATOM 1005 C CA . SER A 1 132 ? -9.557 -2.157 -6.761 1.00 63.22 132 SER A CA 1
ATOM 1006 C C . SER A 1 132 ? -8.599 -2.409 -7.916 1.00 63.22 132 SER A C 1
ATOM 1008 O O . SER A 1 132 ? -7.916 -1.439 -8.311 1.00 63.22 132 SER A O 1
#

Organism: NCBI:txid2754717

Radius of gyration: 15.18 Å; chains: 1; bounding box: 41×30×40 Å

pLDDT: mean 82.58, std 11.74, range [55.78, 97.06]

Foldseek 3Di:
DVCLVVLVVPPVLLVLLQVLLVVLLVLCQVCVVACCPDVPPDGDRPSLVSLQVSCLVSNQSNLNSQLNSLQVNCVVVVNDDPVSNVVSVVSSCSNNQNNVCAQVVVVLRPVDRLPVPDPSSVVSSVVSNVVD

Sequence (132 aa):
MKELFSMWKNTRMILLVALCAAVYAAVLIAFKAGIVIIPGITEIRPANILPIVFSLLFGPAAAWGTGVGNLIGDFLGGTLGPGSAFGFAGNFFLGYVPYKIWGQLFVLSSGEEPRMRTARQWLEFIVIGFIS

InterPro domains:
  IPR010387 Queuosine precursor transporter QueT [PF06177] (15-105)